Protein AF-A0A0L7KV71-F1 (afdb_monomer_lite)

InterPro domains:
  IPR002557 Chitin binding domain [PF01607] (2-41)
  IPR002557 Chitin binding domain [PS50940] (1-43)
  IPR002557 Chitin binding domain [SM00494] (2-43)
  IPR036508 Chitin binding domain superfamily [SSF57625] (2-43)
  IPR051940 Chitin-binding developmental regulator [PTHR23301] (2-60)

Foldseek 3Di:
DFQWDWDADPNDTDIDGHDPQWGQAPVVRDTHHPVPHLDPPPPPDDDDDDDDDSPPPPPDDDD

Structure (mmCIF, N/CA/C/O backbone):
data_AF-A0A0L7KV71-F1
#
_entry.id   AF-A0A0L7KV71-F1
#
loop_
_atom_site.group_PDB
_atom_site.id
_atom_site.type_symbol
_atom_site.label_atom_id
_atom_site.label_alt_id
_atom_site.label_comp_id
_atom_site.label_asym_id
_atom_site.label_entity_id
_atom_site.label_seq_id
_atom_site.pdbx_PDB_ins_code
_atom_site.Cartn_x
_atom_site.Cartn_y
_atom_site.Cartn_z
_atom_site.occupancy
_atom_site.B_iso_or_equiv
_atom_site.auth_seq_id
_atom_site.auth_comp_id
_atom_site.auth_asym_id
_atom_site.auth_atom_id
_atom_site.pdbx_PDB_model_num
ATOM 1 N N . ALA A 1 1 ? -6.566 7.155 -4.261 1.00 66.12 1 ALA A N 1
ATOM 2 C CA . ALA A 1 1 ? -7.078 5.790 -4.045 1.00 66.12 1 ALA A CA 1
ATOM 3 C C . ALA A 1 1 ? -6.041 5.058 -3.207 1.00 66.12 1 ALA A C 1
ATOM 5 O O . ALA A 1 1 ? -4.855 5.256 -3.458 1.00 66.12 1 ALA A O 1
ATOM 6 N N . CYS A 1 2 ? -6.453 4.354 -2.158 1.00 77.88 2 CYS A N 1
ATOM 7 C CA . CYS A 1 2 ? -5.516 3.744 -1.205 1.00 77.88 2 CYS A CA 1
ATOM 8 C C . CYS A 1 2 ? -5.359 2.238 -1.329 1.00 77.88 2 CYS A C 1
ATOM 10 O O . CYS A 1 2 ? -4.356 1.662 -0.927 1.00 77.88 2 CYS A O 1
ATOM 12 N N . ASP A 1 3 ? -6.332 1.657 -1.990 1.00 83.50 3 ASP A N 1
ATOM 13 C CA . ASP A 1 3 ? -6.337 0.381 -2.663 1.00 83.50 3 ASP A CA 1
ATOM 14 C C . ASP A 1 3 ? -5.493 0.388 -3.946 1.00 83.50 3 ASP A C 1
ATOM 16 O O . ASP A 1 3 ? -5.564 -0.565 -4.701 1.00 83.50 3 ASP A O 1
ATOM 20 N N . LYS A 1 4 ? -4.724 1.442 -4.251 1.00 86.19 4 LYS A N 1
ATOM 21 C CA . LYS A 1 4 ? -3.897 1.514 -5.462 1.00 86.19 4 LYS A CA 1
ATOM 22 C C . LYS A 1 4 ? -2.489 1.997 -5.168 1.00 86.19 4 LYS A C 1
ATOM 24 O O . LYS A 1 4 ? -2.296 2.901 -4.345 1.00 86.19 4 LYS A O 1
ATOM 29 N N . PHE A 1 5 ? -1.535 1.431 -5.895 1.00 87.50 5 PHE A N 1
ATOM 30 C CA . PHE A 1 5 ? -0.128 1.800 -5.852 1.00 87.50 5 PHE A CA 1
ATOM 31 C C . PHE A 1 5 ? 0.502 1.750 -7.241 1.00 87.50 5 PHE A C 1
ATOM 33 O O . PHE A 1 5 ? 0.006 1.080 -8.148 1.00 87.50 5 PHE A O 1
ATOM 40 N N . LEU A 1 6 ? 1.594 2.494 -7.402 1.00 89.62 6 LEU A N 1
ATOM 41 C CA . LEU A 1 6 ? 2.410 2.456 -8.605 1.00 89.62 6 LEU A CA 1
ATOM 42 C C . LEU A 1 6 ? 3.635 1.597 -8.335 1.00 89.62 6 LEU A C 1
ATOM 44 O O . LEU A 1 6 ? 4.304 1.770 -7.319 1.00 89.62 6 LEU A O 1
ATOM 48 N N . TYR A 1 7 ? 3.950 0.713 -9.268 1.00 87.69 7 TYR A N 1
ATOM 49 C CA . TYR A 1 7 ? 5.203 -0.023 -9.271 1.00 87.69 7 TYR A CA 1
ATOM 50 C C . TYR A 1 7 ? 5.884 0.149 -10.622 1.00 87.69 7 TYR A C 1
ATOM 52 O O . TYR A 1 7 ? 5.238 0.230 -11.667 1.00 87.69 7 TYR A O 1
ATOM 60 N N . CYS A 1 8 ? 7.207 0.233 -10.606 1.00 92.12 8 CYS A N 1
ATOM 61 C CA . CYS A 1 8 ? 7.982 0.325 -11.833 1.00 92.12 8 CYS A CA 1
ATOM 62 C C . CYS A 1 8 ? 8.332 -1.086 -12.306 1.00 92.12 8 CYS A C 1
ATOM 64 O O . CYS A 1 8 ? 9.016 -1.823 -11.598 1.00 92.12 8 CYS A O 1
ATOM 66 N N . ALA A 1 9 ? 7.906 -1.441 -13.514 1.00 93.12 9 ALA A N 1
ATOM 67 C CA . ALA A 1 9 ? 8.338 -2.651 -14.204 1.00 93.12 9 ALA A CA 1
ATOM 68 C C . ALA A 1 9 ? 9.082 -2.234 -15.472 1.00 93.12 9 ALA A C 1
ATOM 70 O O . ALA A 1 9 ? 8.548 -1.476 -16.274 1.00 93.12 9 ALA A O 1
ATOM 71 N N . GLU A 1 10 ? 10.338 -2.665 -15.616 1.00 94.62 10 GLU A N 1
ATOM 72 C CA . GLU A 1 10 ? 11.188 -2.339 -16.778 1.00 94.62 10 GLU A CA 1
ATOM 73 C C . GLU A 1 10 ? 11.332 -0.824 -17.049 1.00 94.62 10 GLU A C 1
ATOM 75 O O . GLU A 1 10 ? 11.458 -0.377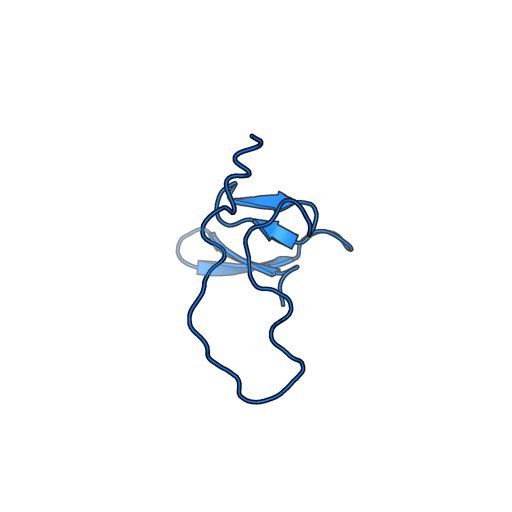 -18.185 1.00 94.62 10 GLU A O 1
ATOM 80 N N . GLY A 1 11 ? 11.301 -0.008 -15.989 1.00 94.81 11 GLY A N 1
ATOM 81 C CA . GLY A 1 11 ? 11.353 1.456 -16.098 1.00 94.81 11 GLY A CA 1
ATOM 82 C C . GLY A 1 11 ? 10.026 2.112 -16.496 1.00 94.81 11 GLY A C 1
ATOM 83 O O . GLY A 1 11 ? 9.969 3.334 -16.616 1.00 94.81 11 GLY A O 1
ATOM 84 N N . VAL A 1 12 ? 8.955 1.332 -16.653 1.00 95.25 12 VAL A N 1
ATOM 85 C CA . VAL A 1 12 ? 7.603 1.819 -16.940 1.00 95.25 12 VAL A CA 1
ATOM 86 C C . VAL A 1 12 ? 6.771 1.819 -15.650 1.00 95.25 12 VAL A C 1
ATOM 88 O O . VAL A 1 12 ? 6.685 0.785 -14.978 1.00 95.25 12 VAL A O 1
ATOM 91 N N . PRO A 1 13 ? 6.149 2.951 -15.270 1.00 91.69 13 PRO A N 1
ATOM 92 C CA . PRO A 1 13 ? 5.237 2.991 -14.135 1.00 91.69 13 PRO A CA 1
ATOM 93 C C . PRO A 1 13 ? 3.939 2.256 -14.480 1.00 91.69 13 PRO A C 1
ATOM 95 O O . PRO A 1 13 ? 3.278 2.565 -15.470 1.00 91.69 13 PRO A O 1
ATOM 98 N N . ASN A 1 14 ? 3.568 1.295 -13.643 1.00 93.50 14 ASN A N 1
ATOM 99 C CA . ASN A 1 14 ? 2.348 0.512 -13.757 1.00 93.50 14 ASN A CA 1
ATOM 100 C C . ASN A 1 14 ? 1.481 0.731 -12.518 1.00 93.50 14 ASN A C 1
ATOM 102 O O . ASN A 1 14 ? 1.982 0.741 -11.394 1.00 93.50 14 ASN A O 1
ATOM 106 N N . GLU A 1 15 ? 0.177 0.900 -12.724 1.00 92.38 15 GLU A N 1
ATOM 107 C CA . GLU A 1 15 ? -0.796 0.969 -11.635 1.00 92.38 15 GLU A CA 1
ATOM 108 C C . GLU A 1 15 ? -1.252 -0.439 -11.267 1.00 92.38 15 GLU A C 1
ATOM 110 O O . GLU A 1 15 ? -1.717 -1.199 -12.116 1.00 92.38 15 GLU A O 1
ATOM 115 N N . HIS A 1 16 ? -1.152 -0.768 -9.985 1.00 91.31 16 HIS A N 1
ATOM 116 C CA . HIS A 1 16 ? -1.723 -1.975 -9.417 1.00 91.31 16 HIS A CA 1
ATOM 117 C C . HIS A 1 16 ? -2.781 -1.603 -8.384 1.00 91.31 16 HIS A C 1
ATOM 119 O O . HIS A 1 16 ? -2.651 -0.611 -7.664 1.00 91.31 16 HIS A O 1
ATOM 125 N N . SER A 1 17 ? -3.835 -2.412 -8.308 1.00 92.19 17 SER A N 1
ATOM 126 C CA . SER A 1 17 ? -4.869 -2.279 -7.282 1.00 92.19 17 SER A CA 1
ATOM 127 C C . SER A 1 17 ? -4.792 -3.452 -6.309 1.00 92.19 17 SER A C 1
ATOM 129 O O . SER A 1 17 ? -4.604 -4.597 -6.719 1.00 92.19 17 SER A O 1
ATOM 131 N N . CYS A 1 18 ? -4.907 -3.167 -5.020 1.00 89.88 18 CYS A N 1
ATOM 132 C CA . CYS A 1 18 ? -5.071 -4.154 -3.974 1.00 89.88 18 CYS A CA 1
ATOM 133 C C . CYS A 1 18 ? -6.437 -4.844 -4.092 1.00 89.88 18 CYS A C 1
ATOM 135 O O . CYS A 1 18 ? -7.388 -4.265 -4.631 1.00 89.88 18 CYS A O 1
ATOM 137 N N . PRO A 1 19 ? -6.561 -6.078 -3.576 1.00 91.50 19 PRO A N 1
ATOM 138 C CA . PRO A 1 19 ? -7.854 -6.729 -3.434 1.00 91.50 19 PRO A CA 1
ATOM 139 C C . PRO A 1 19 ? -8.855 -5.856 -2.655 1.00 91.50 19 PRO A C 1
ATOM 141 O O . PRO A 1 19 ? -8.445 -5.072 -1.793 1.00 91.50 19 PRO A O 1
ATOM 144 N N . PRO A 1 20 ? -10.168 -6.007 -2.905 1.00 87.94 20 PRO A N 1
ATOM 145 C CA . PRO A 1 20 ? -11.188 -5.249 -2.191 1.00 87.94 20 PRO A CA 1
ATOM 146 C C . PRO A 1 20 ? -11.054 -5.392 -0.669 1.00 87.94 20 PRO A C 1
ATOM 148 O O . PRO A 1 20 ? -11.014 -6.506 -0.150 1.00 87.94 20 PRO A O 1
ATOM 151 N N . GLY A 1 21 ? -11.014 -4.261 0.038 1.00 84.06 21 GLY A N 1
ATOM 152 C CA . GLY A 1 21 ? -10.881 -4.212 1.499 1.00 84.06 21 GLY A CA 1
ATOM 153 C C . GLY A 1 21 ? -9.442 -4.136 2.019 1.00 84.06 21 GLY A C 1
ATOM 154 O O . GLY A 1 21 ? -9.266 -3.932 3.218 1.00 84.06 21 GLY A O 1
ATOM 155 N N . LEU A 1 22 ? -8.436 -4.241 1.144 1.00 88.25 22 LEU A N 1
ATOM 156 C CA . LEU A 1 22 ? -7.027 -4.061 1.495 1.00 88.25 22 LEU A CA 1
ATOM 157 C C . LEU A 1 22 ? -6.475 -2.730 0.976 1.00 88.25 22 LEU A C 1
ATOM 159 O O . LEU A 1 22 ? -6.950 -2.158 -0.007 1.00 88.25 22 LEU A O 1
ATOM 163 N N . TYR A 1 23 ? -5.444 -2.255 1.659 1.00 88.00 23 TYR A N 1
ATOM 164 C CA . TYR A 1 23 ? -4.796 -0.967 1.475 1.00 88.00 23 TYR A CA 1
ATOM 165 C C . TYR A 1 23 ? -3.315 -1.209 1.221 1.00 88.00 23 TYR A C 1
ATOM 167 O O . TYR A 1 23 ? -2.713 -2.077 1.845 1.00 88.00 23 TYR A O 1
ATOM 175 N N . PHE A 1 24 ? -2.720 -0.460 0.297 1.00 88.50 24 PHE A N 1
ATOM 176 C CA . PHE A 1 24 ? -1.288 -0.589 0.056 1.00 88.50 24 PHE A CA 1
ATOM 177 C C . PHE A 1 24 ? -0.496 0.033 1.205 1.00 88.50 24 PHE A C 1
ATOM 179 O O . PHE A 1 24 ? -0.628 1.233 1.466 1.00 88.50 24 PHE A O 1
ATOM 186 N N . ASP A 1 25 ? 0.327 -0.793 1.835 1.00 87.06 25 ASP A N 1
ATOM 187 C CA . ASP A 1 25 ? 1.320 -0.427 2.825 1.00 87.06 25 ASP A CA 1
ATOM 188 C C . ASP A 1 25 ? 2.681 -0.204 2.167 1.00 87.06 25 ASP A C 1
ATOM 190 O O . ASP A 1 25 ? 3.267 -1.106 1.569 1.00 87.06 25 ASP A O 1
ATOM 194 N N . GLU A 1 26 ? 3.172 1.029 2.277 1.00 82.75 26 GLU A N 1
ATOM 195 C CA . GLU A 1 26 ? 4.457 1.455 1.723 1.00 82.75 26 GLU A CA 1
ATOM 196 C C . GLU A 1 26 ? 5.631 0.879 2.528 1.00 82.75 26 GLU A C 1
ATOM 198 O O . GLU A 1 26 ? 6.688 0.622 1.949 1.00 82.75 26 GLU A O 1
ATOM 203 N N . ASP A 1 27 ? 5.433 0.605 3.823 1.00 85.31 27 ASP A N 1
ATOM 204 C CA . ASP A 1 27 ? 6.480 0.094 4.710 1.00 85.31 27 ASP A CA 1
ATOM 205 C C . ASP A 1 27 ? 6.781 -1.383 4.409 1.00 85.31 27 ASP A C 1
ATOM 207 O O . ASP A 1 27 ? 7.944 -1.776 4.286 1.00 85.31 27 ASP A O 1
ATOM 211 N N . SER A 1 28 ? 5.741 -2.204 4.225 1.00 86.44 28 SER A N 1
ATOM 212 C CA . SER A 1 28 ? 5.878 -3.612 3.822 1.00 86.44 28 SER A CA 1
ATOM 213 C C . SER A 1 28 ? 5.848 -3.841 2.305 1.00 86.44 28 SER A C 1
ATOM 215 O O . SER A 1 28 ? 6.110 -4.958 1.851 1.00 86.44 28 SER A O 1
ATOM 217 N N . SER A 1 29 ? 5.558 -2.800 1.512 1.00 87.56 29 SER A N 1
ATOM 218 C CA . SER A 1 29 ? 5.341 -2.882 0.059 1.00 87.56 29 SER A CA 1
ATOM 219 C C . SER A 1 29 ? 4.303 -3.945 -0.338 1.00 87.56 29 SER A C 1
ATOM 221 O O . SER A 1 29 ? 4.465 -4.645 -1.341 1.00 87.56 29 SER A O 1
ATOM 223 N N . ASN A 1 30 ? 3.237 -4.089 0.453 1.00 89.00 30 ASN A N 1
ATOM 224 C CA . ASN A 1 30 ? 2.194 -5.097 0.259 1.00 89.00 30 ASN A CA 1
ATOM 225 C C . ASN A 1 30 ? 0.798 -4.535 0.575 1.00 89.00 30 ASN A C 1
ATOM 227 O O . ASN A 1 30 ? 0.653 -3.458 1.138 1.00 89.00 30 ASN A O 1
ATOM 231 N N . CYS A 1 31 ? -0.251 -5.253 0.188 1.00 89.69 31 CYS A N 1
ATOM 232 C CA . CYS A 1 31 ? -1.622 -4.924 0.546 1.00 89.69 31 CYS A CA 1
ATOM 233 C C . CYS A 1 31 ? -1.961 -5.519 1.918 1.00 89.69 31 CYS A C 1
ATOM 235 O O . CYS A 1 31 ? -1.950 -6.740 2.074 1.00 89.69 31 CYS A O 1
ATOM 237 N N . ASP A 1 32 ? -2.311 -4.670 2.877 1.00 90.00 32 ASP A N 1
ATOM 238 C CA . ASP A 1 32 ? -2.687 -5.064 4.234 1.00 90.00 32 ASP A CA 1
ATOM 239 C C . ASP A 1 32 ? -3.984 -4.363 4.675 1.00 90.00 32 ASP A C 1
ATOM 241 O O . ASP A 1 32 ? -4.562 -3.533 3.965 1.00 90.00 32 ASP A O 1
ATOM 245 N N . TRP A 1 33 ? -4.502 -4.743 5.834 1.00 86.88 33 TRP A N 1
ATOM 246 C CA . TRP A 1 33 ? -5.704 -4.174 6.422 1.00 86.88 33 TRP A CA 1
ATOM 247 C C . TRP A 1 33 ? -5.498 -2.716 6.814 1.00 86.88 33 TRP A C 1
ATOM 249 O O . TRP A 1 33 ? -4.418 -2.319 7.249 1.00 86.88 33 TRP A O 1
ATOM 259 N N . LYS A 1 34 ? -6.565 -1.918 6.717 1.00 79.88 34 LYS A N 1
ATOM 260 C CA . LYS A 1 34 ? -6.551 -0.474 6.991 1.00 79.88 34 LYS A CA 1
ATOM 261 C C . LYS A 1 34 ? -5.922 -0.121 8.345 1.00 79.88 34 LYS A C 1
ATOM 263 O O . LYS A 1 34 ? -5.303 0.927 8.476 1.00 79.88 34 LYS A O 1
ATOM 268 N N . GLU A 1 35 ? -6.114 -0.970 9.345 1.00 81.12 35 GLU A N 1
ATOM 269 C CA . GLU A 1 35 ? -5.625 -0.795 10.712 1.00 81.12 35 GLU A CA 1
ATOM 270 C C . GLU A 1 35 ? -4.111 -1.024 10.838 1.00 81.12 35 GLU A C 1
ATOM 272 O O . GLU A 1 35 ? -3.497 -0.516 11.772 1.00 81.12 35 GLU A O 1
ATOM 277 N N . SER A 1 36 ? -3.533 -1.793 9.912 1.00 82.25 36 SER A N 1
ATOM 278 C CA . SER A 1 36 ? -2.104 -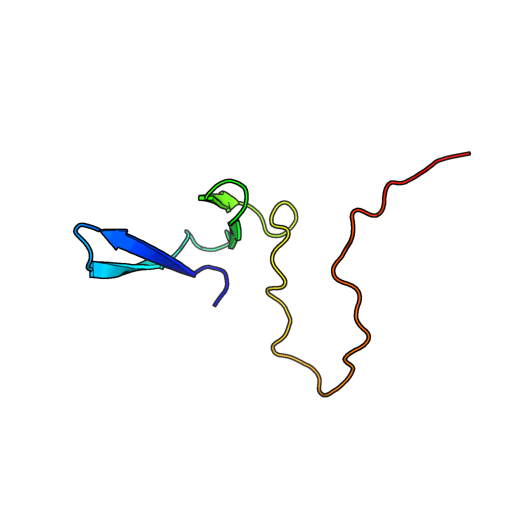2.115 9.831 1.00 82.25 36 SER A CA 1
ATOM 279 C C . SER A 1 36 ? -1.337 -1.072 9.014 1.00 82.25 36 SER A C 1
ATOM 281 O O . SER A 1 36 ? -0.186 -0.756 9.306 1.00 82.25 36 SER A O 1
ATOM 283 N N . VAL A 1 37 ? -1.994 -0.476 8.014 1.00 81.00 37 VAL A N 1
ATOM 284 C CA . VAL A 1 37 ? -1.360 0.484 7.110 1.00 81.00 37 VAL A CA 1
ATOM 285 C C . VAL A 1 37 ? -1.249 1.874 7.743 1.00 81.00 37 VAL A C 1
ATOM 287 O O . VAL A 1 37 ? -2.250 2.519 8.053 1.00 81.00 37 VAL A O 1
ATOM 290 N N . ASN A 1 38 ? -0.033 2.421 7.822 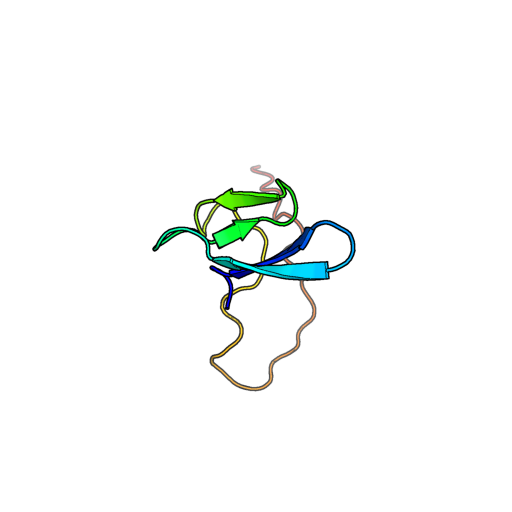1.00 71.25 38 ASN A N 1
ATOM 291 C CA . ASN A 1 38 ? 0.217 3.764 8.371 1.00 71.25 38 ASN A CA 1
ATOM 292 C C . ASN A 1 38 ? -0.066 4.917 7.374 1.00 71.25 38 ASN A C 1
ATOM 294 O O . ASN A 1 38 ? 0.327 6.073 7.560 1.00 71.25 38 ASN A O 1
ATOM 298 N N . ARG A 1 39 ? -0.756 4.618 6.272 1.00 69.50 39 ARG A N 1
ATOM 299 C CA . ARG A 1 39 ? -1.018 5.550 5.174 1.00 69.50 39 ARG A CA 1
ATOM 300 C C . ARG A 1 39 ? -2.302 6.334 5.435 1.00 69.50 39 ARG A C 1
ATOM 302 O O . ARG A 1 39 ? -3.370 5.772 5.675 1.00 69.50 39 ARG A O 1
ATOM 309 N N . LYS A 1 40 ? -2.233 7.666 5.330 1.00 65.69 40 LYS A N 1
ATOM 310 C CA . LYS A 1 40 ? -3.386 8.565 5.533 1.00 65.69 40 LYS A CA 1
ATOM 311 C C . LYS A 1 40 ? -4.349 8.534 4.344 1.00 65.69 40 LYS A C 1
ATOM 313 O O . LYS A 1 40 ? -4.367 9.425 3.500 1.00 65.69 40 LYS A O 1
ATOM 318 N N . CYS A 1 41 ? -5.176 7.501 4.311 1.00 65.31 41 CYS A N 1
ATOM 319 C CA . CYS A 1 41 ? -6.095 7.210 3.217 1.00 65.31 41 CYS A CA 1
ATOM 320 C C . CYS A 1 41 ? -7.444 7.928 3.275 1.00 65.31 41 CYS A C 1
ATOM 322 O O . CYS A 1 41 ? -8.143 8.013 2.267 1.00 65.31 41 CYS A O 1
ATOM 324 N N . ASP A 1 42 ? -7.778 8.496 4.433 1.00 60.38 42 ASP A N 1
ATOM 325 C CA . ASP A 1 42 ? -9.097 9.068 4.718 1.00 60.38 42 ASP A CA 1
ATOM 326 C C . ASP A 1 42 ? -9.196 10.590 4.473 1.00 60.38 42 ASP A C 1
ATOM 328 O O . ASP A 1 42 ? -10.178 11.228 4.849 1.00 60.38 42 ASP A O 1
ATOM 332 N N . GLN A 1 43 ? -8.206 11.220 3.835 1.00 57.41 43 GLN A N 1
ATOM 333 C CA . GLN A 1 43 ? -8.146 12.687 3.711 1.00 57.41 43 GLN A CA 1
ATOM 334 C C . GLN A 1 43 ? -8.863 13.244 2.462 1.00 57.41 43 GLN A C 1
ATOM 336 O O . GLN A 1 43 ? -8.399 14.206 1.856 1.00 57.41 43 GLN A O 1
ATOM 341 N N . ILE A 1 44 ? -10.008 12.672 2.070 1.00 57.53 44 ILE A N 1
ATOM 342 C CA . ILE A 1 44 ? -10.894 13.245 1.030 1.00 57.53 44 ILE A CA 1
ATOM 343 C C . ILE A 1 44 ? -12.297 13.506 1.604 1.00 57.53 44 ILE A C 1
ATOM 345 O O . ILE A 1 44 ? -13.288 13.385 0.910 1.00 57.53 44 ILE A O 1
ATOM 349 N N . THR A 1 45 ? -12.441 13.878 2.876 1.00 62.34 45 THR A N 1
ATOM 350 C CA . THR A 1 45 ? -13.689 14.513 3.342 1.00 62.34 45 THR A CA 1
ATOM 351 C C . THR A 1 45 ? -13.467 15.271 4.639 1.00 62.34 45 THR A C 1
ATOM 353 O O . THR A 1 45 ? -13.539 14.691 5.717 1.00 62.34 45 THR A O 1
ATOM 356 N N . LYS A 1 46 ? -13.259 16.581 4.494 1.00 50.12 46 LYS A N 1
ATOM 357 C CA . LYS A 1 46 ? -13.754 17.705 5.316 1.00 50.12 46 LYS A CA 1
ATOM 358 C C . LYS A 1 46 ? -12.676 18.780 5.341 1.00 50.12 46 LYS A C 1
ATOM 360 O O . LYS A 1 46 ? -11.535 18.524 5.695 1.00 50.12 46 LYS A O 1
ATOM 365 N N . GLY A 1 47 ? -13.052 19.950 4.834 1.00 54.03 47 GLY A N 1
ATOM 366 C CA . GLY A 1 47 ? -12.140 21.030 4.497 1.00 54.03 47 GLY A CA 1
ATOM 367 C C . GLY A 1 47 ? -11.189 21.420 5.624 1.00 54.03 47 GLY A C 1
ATOM 368 O O . GLY A 1 47 ? -11.561 21.435 6.789 1.00 54.03 47 GLY 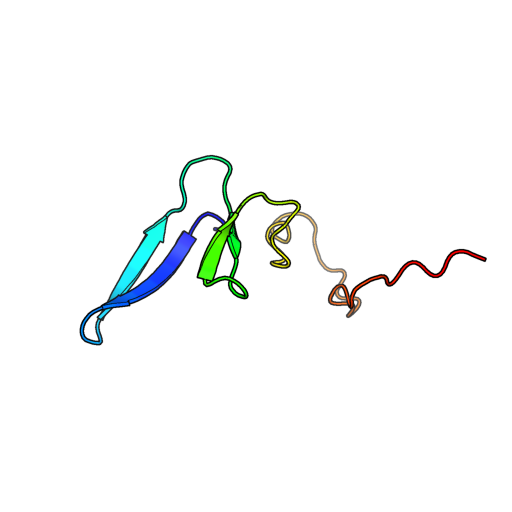A O 1
ATOM 369 N N . PHE A 1 48 ? -9.979 21.790 5.215 1.00 52.41 48 PHE A N 1
ATOM 370 C CA . PHE A 1 48 ? -9.187 22.838 5.849 1.00 52.41 48 PHE A CA 1
ATOM 371 C C . PHE A 1 48 ? -9.060 22.7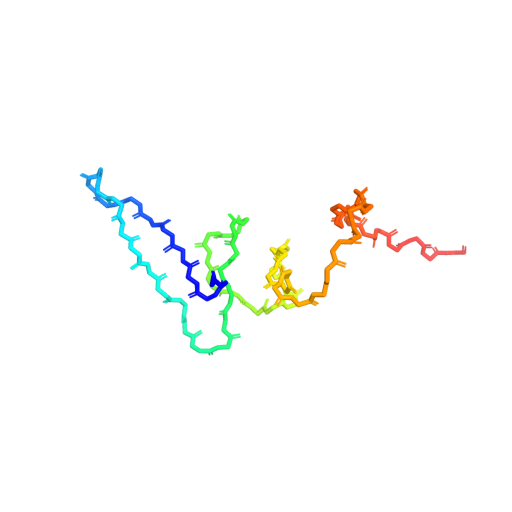52 7.385 1.00 52.41 48 PHE A C 1
ATOM 373 O O . PHE A 1 48 ? -9.580 23.591 8.112 1.00 52.41 48 PHE A O 1
ATOM 380 N N . ALA A 1 49 ? -8.300 21.768 7.871 1.00 53.16 49 ALA A N 1
ATOM 381 C CA . ALA A 1 49 ? -7.635 21.839 9.173 1.00 53.16 49 ALA A CA 1
ATOM 382 C C . ALA A 1 49 ? -6.301 21.081 9.100 1.00 53.16 49 ALA A C 1
ATOM 384 O O . ALA A 1 49 ? -6.187 19.912 9.455 1.00 53.16 49 ALA A O 1
ATOM 385 N N . VAL A 1 50 ? -5.287 21.757 8.559 1.00 51.41 50 VAL A N 1
ATOM 386 C CA . VAL A 1 50 ? -3.890 21.333 8.666 1.00 51.41 50 VAL A CA 1
ATOM 387 C C . VAL A 1 50 ? -3.365 21.730 10.044 1.00 51.41 50 VAL A C 1
ATOM 389 O O . VAL A 1 50 ? -2.815 22.810 10.227 1.00 51.41 50 VAL A O 1
ATOM 392 N N . ASN A 1 51 ? -3.508 20.850 11.028 1.00 55.06 51 ASN A N 1
ATOM 393 C CA . ASN A 1 51 ? -2.578 20.809 12.149 1.00 55.06 51 ASN A CA 1
ATOM 394 C C . ASN A 1 51 ? -1.741 19.537 12.021 1.00 55.06 51 ASN A C 1
ATOM 396 O O . ASN A 1 51 ? -2.210 18.405 12.107 1.00 55.06 51 ASN A O 1
ATOM 400 N N . SER A 1 52 ? -0.492 19.815 11.670 1.00 58.72 52 SER A N 1
ATOM 401 C CA . SER A 1 52 ? 0.640 18.934 11.469 1.00 58.72 52 SER A CA 1
ATOM 402 C C . SER A 1 52 ? 0.839 17.953 12.623 1.00 58.72 52 SER A C 1
ATOM 404 O O . SER A 1 52 ? 1.625 18.230 13.513 1.00 58.72 52 SER A O 1
ATOM 406 N N . GLU A 1 53 ? 0.227 16.778 12.547 1.00 44.72 53 GLU A N 1
ATOM 407 C CA . GLU A 1 53 ? 0.711 15.571 13.217 1.00 44.72 53 GLU A CA 1
ATOM 408 C C . GLU A 1 53 ? 0.370 14.368 12.325 1.00 44.72 53 GLU A C 1
ATOM 410 O O . GLU A 1 53 ? -0.733 13.814 12.279 1.00 44.72 53 GLU A O 1
ATOM 415 N N . TYR A 1 54 ? 1.351 13.988 11.504 1.00 57.91 54 TYR A N 1
ATOM 416 C CA . TYR A 1 54 ? 1.597 12.578 11.197 1.00 57.91 54 TYR A CA 1
ATOM 417 C C . TYR A 1 54 ? 1.419 11.772 12.493 1.00 57.91 54 TYR A C 1
ATOM 419 O O . TYR A 1 54 ? 1.903 12.257 13.517 1.00 57.91 54 TYR A O 1
ATOM 427 N N . PRO A 1 55 ? 0.756 10.601 12.519 1.00 48.41 55 PRO A N 1
ATOM 428 C CA . PRO A 1 55 ? 0.803 9.775 13.708 1.00 48.41 55 PRO A CA 1
ATOM 429 C C . PRO A 1 55 ? 2.248 9.284 13.834 1.00 48.41 55 PRO A C 1
ATOM 431 O O . PRO A 1 55 ? 2.635 8.247 13.304 1.00 48.41 55 PRO A O 1
ATOM 434 N N . ALA A 1 56 ? 3.075 10.063 14.526 1.00 46.50 56 ALA A N 1
ATOM 435 C CA . ALA A 1 56 ? 4.115 9.487 15.335 1.00 46.50 56 ALA A CA 1
ATOM 436 C C . ALA A 1 56 ? 3.370 8.533 16.262 1.00 46.50 56 ALA A C 1
ATOM 438 O O . ALA A 1 56 ? 2.608 8.980 17.119 1.00 46.50 56 ALA A O 1
ATOM 439 N N . SER A 1 57 ? 3.492 7.239 15.962 1.00 51.81 57 SER A N 1
ATOM 440 C CA . SER A 1 57 ? 3.474 6.141 16.921 1.00 51.81 57 SER A CA 1
ATOM 441 C C . SER A 1 57 ? 3.113 6.625 18.324 1.00 51.81 57 SER A C 1
ATOM 443 O O . SER A 1 57 ? 3.990 7.072 19.071 1.00 51.81 57 SER A O 1
ATOM 445 N N . THR A 1 58 ? 1.827 6.598 18.673 1.00 53.88 58 THR A N 1
ATOM 446 C CA . THR A 1 58 ? 1.407 6.808 20.054 1.00 53.88 58 THR A CA 1
ATOM 447 C C . THR A 1 58 ? 1.889 5.594 20.834 1.00 53.88 58 THR A C 1
ATOM 449 O O . THR A 1 58 ? 1.183 4.605 21.005 1.00 53.88 58 THR A O 1
ATOM 452 N N . SER A 1 59 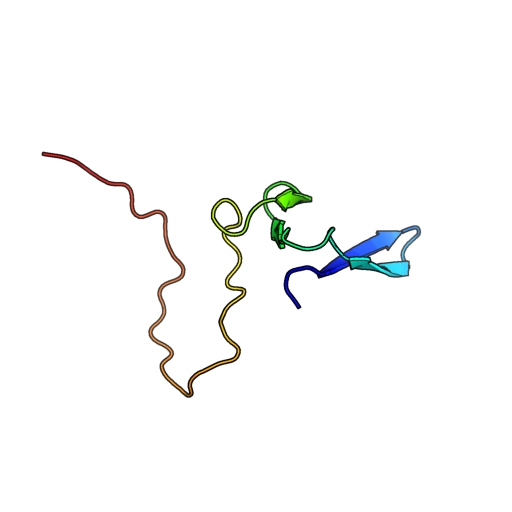? 3.152 5.646 21.258 1.00 52.06 59 SER A N 1
ATOM 453 C CA . SER A 1 59 ? 3.704 4.707 22.217 1.00 52.06 59 SER A CA 1
ATOM 454 C C . SER A 1 59 ? 2.937 4.927 23.513 1.00 52.06 59 SER A C 1
ATOM 456 O O . SER A 1 59 ? 3.207 5.863 24.263 1.00 52.06 59 SER A O 1
ATOM 458 N N . SER A 1 60 ? 1.927 4.087 23.733 1.00 62.50 60 SER A N 1
ATOM 459 C CA . SER A 1 60 ? 1.299 3.892 25.030 1.00 62.50 60 SER A CA 1
ATOM 460 C C . SER A 1 60 ? 2.391 3.622 26.055 1.00 62.50 60 SER A C 1
ATOM 462 O O . SER A 1 60 ? 2.967 2.537 26.073 1.00 62.50 60 SER A O 1
ATOM 464 N N . THR A 1 61 ? 2.638 4.575 26.946 1.00 55.56 61 THR A N 1
ATOM 465 C CA . THR A 1 61 ? 3.233 4.251 28.239 1.00 55.56 61 THR A CA 1
ATOM 466 C C . THR A 1 61 ? 2.099 4.213 29.248 1.00 55.56 61 THR A C 1
ATOM 468 O O . THR A 1 61 ? 1.585 5.241 29.678 1.00 55.56 61 THR A O 1
ATOM 471 N N . HIS A 1 62 ? 1.682 2.989 29.562 1.00 47.88 62 HIS A N 1
ATOM 472 C CA . HIS A 1 62 ? 0.999 2.659 30.805 1.00 47.88 62 HIS A CA 1
ATOM 473 C C . HIS A 1 62 ? 1.952 2.967 31.969 1.00 47.88 62 HIS A C 1
ATOM 475 O O . HIS A 1 62 ? 3.046 2.402 31.987 1.00 47.88 62 HIS A O 1
ATOM 481 N N . ILE A 1 63 ? 1.537 3.834 32.900 1.00 49.34 63 ILE A N 1
ATOM 482 C CA . ILE A 1 63 ? 1.726 3.788 34.370 1.00 49.34 63 ILE A CA 1
ATOM 483 C C . ILE A 1 63 ? 1.126 5.057 34.975 1.00 49.34 63 ILE A C 1
ATOM 485 O O . ILE A 1 63 ? 1.448 6.159 34.480 1.00 49.34 63 ILE A O 1
#

pLDDT: mean 74.47, std 16.68, range [44.72, 95.25]

Organism: Operophtera brumata (NCBI:txid104452)

Radius of gyration: 14.96 Å; chains: 1; bounding box: 25×30×51 Å

Sequence (63 aa):
ACDKFLYCAEGVPNEHSCPPGLYFDEDSSNCDWKESVNRKCDQITKGFAVNSEYPASTSSTHI

Secondary structure (DSSP, 8-state):
--SEEEEEETTEEEEEEPPTT-EEETTTTEEE-TTT--S-TT-SSS-----------------